Protein AF-A0A7A3BQ24-F1 (afdb_monomer)

Solvent-accessible surface area (backbone atoms only — not comparable to full-atom values): 4422 Å² total; per-residue (Å²): 130,87,77,73,56,63,37,42,44,58,60,44,15,60,63,29,74,46,54,49,66,56,50,55,47,24,67,72,74,68,42,36,53,98,88,42,66,57,71,74,63,53,98,63,90,69,59,83,80,63,33,34,27,49,42,69,55,41,48,56,42,12,55,50,40,40,51,52,51,54,60,56,59,73,74,110

Secondary structure (DSSP, 8-state):
-----EEEHHHHHHHHTS-HHHHHHHHHHTSEETTEEPPPPPS-SS-GGG-EEEHHHHHHHHHHHHHHHHHHHTT-

Mean predicted aligned error: 7.86 Å

Structure (mmCIF, N/CA/C/O backbone):
data_AF-A0A7A3BQ24-F1
#
_entry.id   AF-A0A7A3BQ24-F1
#
loop_
_atom_site.group_PDB
_atom_site.id
_atom_site.type_symbol
_atom_site.label_atom_id
_atom_site.label_alt_id
_atom_site.label_comp_id
_atom_site.label_asym_id
_atom_site.label_entity_id
_atom_site.label_seq_id
_atom_site.pdbx_PDB_ins_code
_atom_site.Cartn_x
_atom_site.Cartn_y
_atom_site.Cartn_z
_atom_site.occupancy
_atom_site.B_iso_or_equiv
_atom_site.auth_seq_id
_atom_site.auth_comp_id
_atom_site.auth_asym_id
_atom_site.auth_atom_id
_atom_site.pdbx_PDB_model_num
ATOM 1 N N . MET A 1 1 ? 5.762 -9.350 -24.023 1.00 39.25 1 MET A N 1
ATOM 2 C CA . MET A 1 1 ? 6.142 -8.549 -22.840 1.00 39.25 1 MET A CA 1
ATOM 3 C C . MET A 1 1 ? 4.988 -7.617 -22.525 1.00 39.25 1 MET A C 1
ATOM 5 O O . MET A 1 1 ? 4.820 -6.623 -23.222 1.00 39.25 1 MET A O 1
ATOM 9 N N . SER A 1 2 ? 4.139 -7.975 -21.563 1.00 43.69 2 SER A N 1
ATOM 10 C CA . SER A 1 2 ? 3.078 -7.081 -21.093 1.00 43.69 2 SER A CA 1
ATOM 11 C C . SER A 1 2 ? 3.757 -5.850 -20.505 1.00 43.69 2 SER A C 1
ATOM 13 O O . SER A 1 2 ? 4.490 -5.966 -19.527 1.00 43.69 2 SER A O 1
ATOM 15 N N .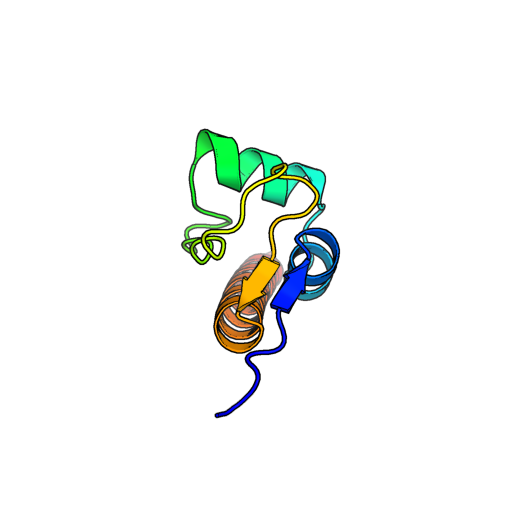 LYS A 1 3 ? 3.613 -4.691 -21.151 1.00 48.44 3 LYS A N 1
ATOM 16 C CA . LYS A 1 3 ? 4.077 -3.427 -20.581 1.00 48.44 3 LYS A CA 1
ATOM 17 C C . LYS A 1 3 ? 3.215 -3.184 -19.344 1.00 48.44 3 LYS A C 1
ATOM 19 O O . LYS A 1 3 ? 2.081 -2.741 -19.494 1.00 48.44 3 LYS A O 1
ATOM 24 N N . SER A 1 4 ? 3.710 -3.535 -18.157 1.00 55.94 4 SER A N 1
ATOM 25 C CA . SER A 1 4 ? 3.096 -3.110 -16.901 1.00 55.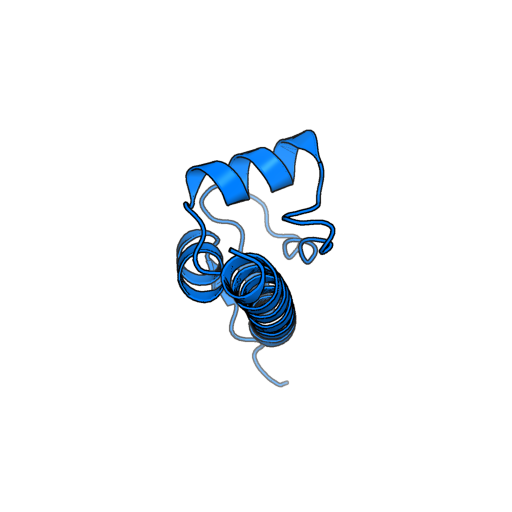94 4 SER A CA 1
ATOM 26 C C . SER A 1 4 ? 2.971 -1.595 -16.954 1.00 55.94 4 SER A C 1
ATOM 28 O O . SER A 1 4 ? 3.975 -0.880 -16.997 1.00 55.94 4 SER A O 1
ATOM 30 N N . VAL A 1 5 ? 1.739 -1.104 -17.061 1.00 67.56 5 VAL A N 1
ATOM 31 C CA . VAL A 1 5 ? 1.468 0.329 -17.035 1.00 67.56 5 VAL A CA 1
ATOM 32 C C . VAL A 1 5 ? 1.810 0.788 -15.624 1.00 67.56 5 VAL A C 1
ATOM 34 O O . VAL A 1 5 ? 1.209 0.332 -14.657 1.00 67.56 5 VAL A O 1
ATOM 37 N N . GLY A 1 6 ? 2.838 1.623 -15.500 1.00 72.31 6 GLY A N 1
ATOM 38 C CA . GLY A 1 6 ? 3.199 2.220 -14.224 1.00 72.31 6 GLY A CA 1
ATOM 39 C C . GLY A 1 6 ? 2.233 3.352 -13.894 1.00 72.31 6 GLY A C 1
ATOM 40 O O . GLY A 1 6 ? 2.002 4.216 -14.741 1.00 72.31 6 GLY A O 1
ATOM 41 N N . ILE A 1 7 ? 1.687 3.366 -12.681 1.00 77.31 7 ILE A N 1
ATOM 42 C CA . ILE A 1 7 ? 0.911 4.496 -12.168 1.00 77.31 7 ILE A CA 1
ATOM 43 C C . ILE A 1 7 ? 1.719 5.317 -11.181 1.00 77.31 7 ILE A C 1
ATOM 45 O O . ILE A 1 7 ? 2.512 4.792 -10.402 1.00 77.31 7 ILE A O 1
ATOM 49 N N . ARG A 1 8 ? 1.487 6.627 -11.203 1.00 80.44 8 ARG A N 1
ATOM 50 C CA . ARG A 1 8 ? 2.106 7.559 -10.263 1.00 80.44 8 ARG A CA 1
ATOM 51 C C . ARG A 1 8 ? 1.408 7.514 -8.908 1.00 80.44 8 ARG A C 1
ATOM 53 O O . ARG A 1 8 ? 0.226 7.181 -8.822 1.00 80.44 8 ARG A O 1
ATOM 60 N N . THR A 1 9 ? 2.130 7.945 -7.876 1.00 78.56 9 THR A N 1
ATOM 61 C CA . THR A 1 9 ? 1.628 8.110 -6.503 1.00 78.56 9 THR A CA 1
ATOM 62 C C . THR A 1 9 ? 0.309 8.889 -6.443 1.00 78.56 9 THR A C 1
ATOM 64 O O . THR A 1 9 ? -0.603 8.483 -5.735 1.00 78.56 9 THR A O 1
ATOM 67 N N . GLU A 1 10 ? 0.175 9.965 -7.223 1.00 82.56 10 GLU A N 1
ATOM 68 C CA . GLU A 1 10 ? -1.044 10.783 -7.273 1.00 82.56 10 GLU A CA 1
ATOM 69 C C . GLU A 1 10 ? -2.273 9.978 -7.729 1.00 82.56 10 GLU A C 1
ATOM 71 O O . GLU A 1 10 ? -3.313 10.004 -7.075 1.00 82.56 10 GLU A O 1
ATOM 76 N N . LEU A 1 11 ? -2.137 9.196 -8.806 1.00 83.75 11 LEU A N 1
ATOM 77 C CA . LEU A 1 11 ? -3.229 8.370 -9.322 1.00 83.75 11 LEU A CA 1
ATOM 78 C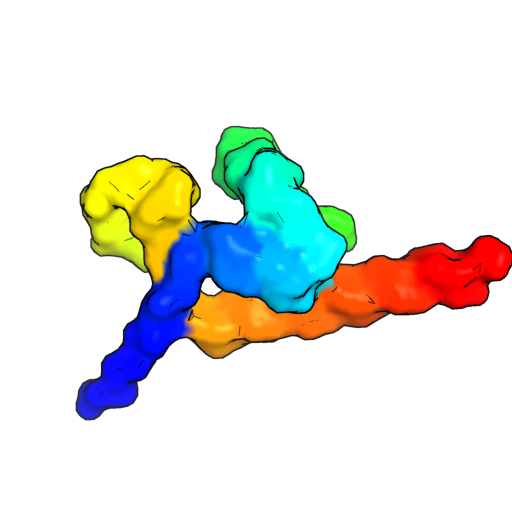 C . LEU A 1 11 ? -3.587 7.246 -8.341 1.00 83.75 11 LEU A C 1
ATOM 80 O O . LEU A 1 11 ? -4.762 6.962 -8.130 1.00 83.75 11 LEU A O 1
ATOM 84 N N . LEU A 1 12 ? -2.585 6.642 -7.695 1.00 83.94 12 LEU A N 1
ATOM 85 C CA . LEU A 1 12 ? -2.809 5.639 -6.653 1.00 83.94 12 LEU A CA 1
ATOM 86 C C . LEU A 1 12 ? -3.577 6.224 -5.455 1.00 83.94 12 LEU A C 1
ATOM 88 O O . LEU A 1 12 ? -4.487 5.576 -4.943 1.00 83.94 12 LEU A O 1
ATOM 92 N N . ALA A 1 13 ? -3.245 7.449 -5.038 1.00 84.56 13 ALA A N 1
ATOM 93 C CA . ALA A 1 13 ? -3.936 8.145 -3.955 1.00 84.56 13 ALA A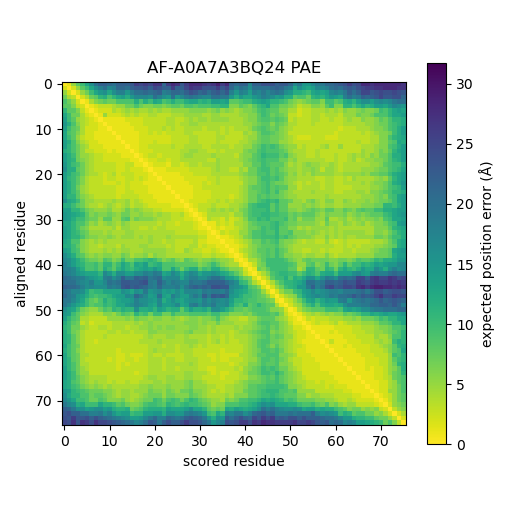 CA 1
ATOM 94 C C . ALA A 1 13 ? -5.402 8.433 -4.314 1.00 84.56 13 ALA A C 1
ATOM 96 O O . ALA A 1 13 ? -6.298 8.120 -3.530 1.00 84.56 13 ALA A O 1
ATOM 97 N N . GLN A 1 14 ? -5.652 8.928 -5.532 1.00 86.12 14 GLN A N 1
ATOM 98 C CA . GLN A 1 14 ? -7.007 9.159 -6.042 1.00 86.12 14 GLN A CA 1
ATOM 99 C C . GLN A 1 14 ? -7.837 7.870 -6.066 1.00 86.12 14 GLN A C 1
ATOM 101 O O . GLN A 1 14 ? -8.971 7.865 -5.596 1.00 86.12 14 GLN A O 1
ATOM 106 N N . MET A 1 15 ? -7.270 6.766 -6.561 1.00 85.62 15 MET A N 1
ATOM 107 C CA . MET A 1 15 ? -7.962 5.472 -6.595 1.00 85.62 15 MET A CA 1
ATOM 108 C C . MET A 1 15 ? -8.266 4.934 -5.195 1.00 85.62 15 MET A C 1
ATOM 110 O O . MET A 1 15 ? -9.327 4.358 -4.974 1.00 85.62 15 MET A O 1
ATOM 114 N N . ALA A 1 16 ? -7.343 5.114 -4.251 1.00 83.25 16 ALA A N 1
ATOM 115 C CA . ALA A 1 16 ? -7.511 4.677 -2.869 1.00 83.25 16 ALA A CA 1
ATOM 116 C C . ALA A 1 16 ? -8.406 5.619 -2.039 1.00 83.25 16 ALA A C 1
ATOM 118 O O . ALA A 1 16 ? -8.678 5.318 -0.878 1.00 83.25 16 ALA A O 1
ATOM 119 N N . GLY A 1 17 ? -8.855 6.748 -2.603 1.00 84.81 17 GLY A N 1
ATOM 120 C CA . GLY A 1 17 ? -9.666 7.735 -1.889 1.00 84.81 17 GLY A CA 1
ATOM 121 C C . GLY A 1 17 ? -8.921 8.387 -0.722 1.00 84.81 17 GLY A C 1
ATOM 122 O O . GLY A 1 17 ? -9.524 8.670 0.311 1.00 84.81 17 GLY A O 1
ATOM 123 N N . VAL A 1 18 ? -7.605 8.576 -0.850 1.00 83.38 18 VAL A N 1
ATOM 124 C CA . VAL A 1 18 ? -6.745 9.210 0.164 1.00 83.38 18 VAL A CA 1
ATOM 125 C C . VAL A 1 18 ? -5.998 10.392 -0.436 1.00 83.38 18 VAL A C 1
ATOM 127 O O . VAL A 1 18 ? -5.845 10.497 -1.655 1.00 83.38 18 VAL A O 1
ATOM 130 N N . SER A 1 19 ? -5.501 11.294 0.406 1.00 84.56 19 SER A N 1
ATOM 131 C CA . SER A 1 19 ? -4.670 12.389 -0.089 1.00 84.56 19 SER A CA 1
ATOM 132 C C . SER A 1 19 ? -3.286 11.888 -0.530 1.00 84.56 19 SER A C 1
ATOM 134 O O . SER A 1 19 ? -2.714 10.969 0.062 1.00 84.56 19 SER A O 1
ATOM 136 N N . GLU A 1 20 ? -2.694 12.521 -1.551 1.00 83.06 20 GLU A N 1
ATOM 137 C CA . GLU A 1 20 ? -1.316 12.208 -1.970 1.00 83.06 20 GLU A CA 1
ATOM 138 C C . GLU A 1 20 ? -0.334 12.384 -0.802 1.00 83.06 20 GLU A C 1
ATOM 140 O O . GLU A 1 20 ? 0.591 11.592 -0.633 1.00 83.06 20 GLU A O 1
ATOM 145 N N . ALA A 1 21 ? -0.560 13.394 0.045 1.00 81.56 21 ALA A N 1
ATOM 146 C CA . ALA A 1 21 ? 0.257 13.657 1.221 1.00 81.56 21 ALA A CA 1
ATOM 147 C C . ALA A 1 21 ? 0.211 12.504 2.235 1.00 81.56 21 ALA A C 1
ATOM 149 O O . ALA A 1 21 ? 1.267 12.105 2.727 1.00 81.56 21 ALA A O 1
ATOM 150 N N . GLU A 1 22 ? -0.967 11.936 2.511 1.00 82.94 22 GLU A N 1
ATOM 151 C CA . GLU A 1 22 ? -1.098 10.748 3.365 1.00 82.94 22 GLU A CA 1
ATOM 152 C C . GLU A 1 22 ? -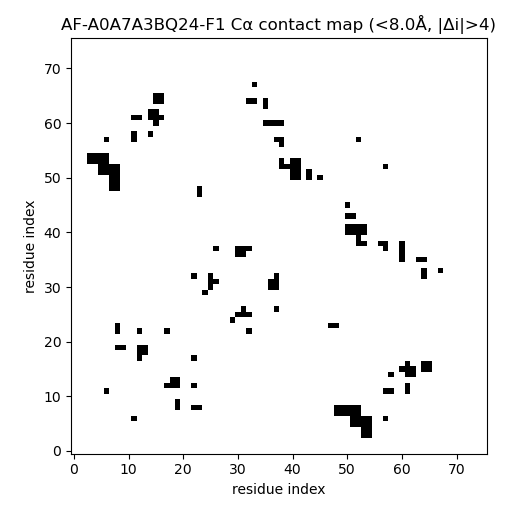0.398 9.543 2.755 1.00 82.94 22 GLU A C 1
ATOM 154 O O . GLU A 1 22 ? 0.330 8.846 3.459 1.00 82.94 22 GLU A O 1
ATOM 159 N N . LEU A 1 23 ? -0.547 9.326 1.446 1.00 82.75 23 LEU A N 1
ATOM 160 C CA . LEU A 1 23 ? 0.123 8.222 0.767 1.00 82.75 23 LEU A CA 1
ATOM 161 C C . LEU A 1 23 ? 1.645 8.361 0.805 1.00 82.75 23 LEU A C 1
ATOM 163 O O . LEU A 1 23 ? 2.345 7.399 1.118 1.00 82.75 23 LEU A O 1
ATOM 167 N N . VAL A 1 24 ? 2.172 9.558 0.555 1.00 81.44 24 VAL A N 1
ATOM 168 C CA . VAL A 1 24 ? 3.610 9.847 0.643 1.00 81.44 24 VAL A CA 1
ATOM 169 C C . VAL A 1 24 ? 4.114 9.740 2.080 1.00 81.44 24 VAL A C 1
ATOM 171 O O . VAL A 1 24 ? 5.229 9.257 2.292 1.00 81.44 24 VAL A O 1
ATOM 174 N N . HIS A 1 25 ? 3.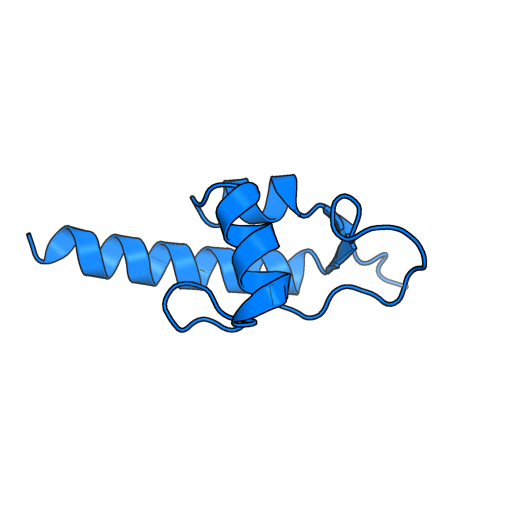332 10.192 3.060 1.00 81.75 25 HIS A N 1
ATOM 175 C CA . HIS A 1 25 ? 3.684 10.076 4.469 1.00 81.75 25 HIS A CA 1
ATOM 176 C C . HIS A 1 25 ? 3.740 8.607 4.883 1.00 81.75 25 HIS A C 1
ATOM 178 O O . HIS A 1 25 ? 4.790 8.160 5.334 1.00 81.75 25 HIS A O 1
ATOM 184 N N . ALA A 1 26 ? 2.680 7.840 4.622 1.00 83.00 26 ALA A N 1
ATOM 185 C CA . ALA A 1 26 ? 2.612 6.416 4.914 1.00 83.00 26 ALA A CA 1
ATOM 186 C C . ALA A 1 26 ? 3.744 5.648 4.219 1.00 83.00 26 ALA A C 1
ATOM 188 O O . ALA A 1 26 ? 4.448 4.887 4.864 1.00 83.00 26 ALA A O 1
ATOM 189 N N . LEU A 1 27 ? 4.043 5.929 2.948 1.00 79.12 27 LEU A N 1
ATOM 190 C CA . LEU A 1 27 ? 5.195 5.347 2.243 1.00 79.12 27 LEU A CA 1
ATOM 191 C C . LEU A 1 27 ? 6.553 5.614 2.917 1.00 79.12 27 LEU A C 1
ATOM 193 O O . LEU A 1 27 ? 7.492 4.846 2.704 1.00 79.12 27 LEU A O 1
ATOM 197 N N . LYS A 1 28 ? 6.695 6.722 3.654 1.00 78.25 28 LYS A N 1
ATOM 198 C CA . LYS A 1 28 ? 7.937 7.108 4.342 1.00 78.25 28 LYS A CA 1
ATOM 199 C C . LYS A 1 28 ? 7.994 6.643 5.794 1.00 78.25 28 LYS A C 1
ATOM 201 O O . LYS A 1 28 ? 9.098 6.495 6.308 1.00 78.25 28 LYS A O 1
ATOM 206 N N . THR A 1 29 ? 6.850 6.476 6.451 1.00 79.38 29 THR A N 1
ATOM 207 C CA . THR A 1 29 ? 6.775 6.207 7.892 1.00 79.38 29 THR A CA 1
ATOM 208 C C . THR A 1 29 ? 6.295 4.794 8.193 1.00 79.38 29 THR A C 1
ATOM 210 O O . THR A 1 29 ? 7.017 4.043 8.842 1.00 79.38 29 THR A O 1
ATOM 213 N N . THR A 1 30 ? 5.106 4.417 7.722 1.00 79.75 30 THR A N 1
ATOM 214 C CA . THR A 1 30 ? 4.418 3.180 8.129 1.00 79.75 30 THR A CA 1
ATOM 215 C C . THR A 1 30 ? 4.529 2.043 7.115 1.00 79.75 30 THR A C 1
ATOM 217 O O . THR A 1 30 ? 4.500 0.880 7.494 1.00 79.75 30 THR A O 1
ATOM 220 N N . GLY A 1 31 ? 4.626 2.356 5.824 1.00 79.88 31 GLY A N 1
ATOM 221 C CA . GLY A 1 31 ? 4.485 1.412 4.713 1.00 79.88 31 GLY A CA 1
ATOM 222 C C . GLY A 1 31 ? 3.053 0.903 4.496 1.00 79.88 31 GLY A C 1
ATOM 223 O O . GLY A 1 31 ? 2.838 0.052 3.634 1.00 79.88 31 GLY A O 1
ATOM 224 N N . GLU A 1 32 ? 2.075 1.409 5.254 1.00 85.12 32 GLU A N 1
ATOM 225 C CA . GLU A 1 32 ? 0.700 0.899 5.285 1.00 85.12 32 GLU A CA 1
ATOM 226 C C . GLU A 1 32 ? -0.323 2.033 5.448 1.00 85.12 32 GLU A C 1
ATOM 228 O O . GLU A 1 32 ? -0.083 2.996 6.182 1.00 85.12 32 GLU A O 1
ATOM 233 N N . ILE A 1 33 ? -1.486 1.900 4.804 1.00 84.31 33 ILE A N 1
ATOM 234 C CA . ILE A 1 33 ? -2.651 2.784 4.972 1.00 84.31 33 ILE A CA 1
ATOM 235 C C . ILE A 1 33 ? -3.828 1.945 5.433 1.00 84.31 33 ILE A C 1
ATOM 237 O O . ILE A 1 33 ? -4.180 0.970 4.774 1.00 84.31 33 ILE A O 1
ATOM 241 N N . LEU A 1 34 ? -4.453 2.335 6.549 1.00 81.94 34 LEU A N 1
ATOM 242 C CA . LEU A 1 34 ? -5.599 1.620 7.127 1.00 81.94 34 LEU A CA 1
ATOM 243 C C . LEU A 1 34 ? -5.324 0.111 7.333 1.00 81.94 34 LEU A C 1
ATOM 245 O O . LEU A 1 34 ? -6.214 -0.717 7.166 1.00 81.94 34 LEU A O 1
ATOM 249 N N . GLY A 1 35 ? -4.074 -0.251 7.654 1.00 80.56 35 GLY A N 1
ATOM 250 C CA . GLY A 1 35 ? -3.624 -1.644 7.805 1.00 80.56 35 GLY A CA 1
ATOM 251 C C . GLY A 1 35 ? -3.413 -2.408 6.489 1.00 80.56 35 GLY A C 1
ATOM 252 O O . GLY A 1 35 ? -3.151 -3.609 6.509 1.00 80.56 35 GLY A O 1
ATOM 253 N N . ILE A 1 36 ? -3.529 -1.743 5.335 1.00 85.31 36 ILE A N 1
ATOM 254 C CA . ILE A 1 36 ? -3.214 -2.312 4.023 1.00 85.31 36 ILE A CA 1
ATOM 255 C C . ILE A 1 36 ? -1.789 -1.915 3.635 1.00 85.31 36 ILE A C 1
ATOM 257 O O . ILE A 1 36 ? -1.465 -0.730 3.552 1.00 85.31 36 ILE A O 1
ATOM 261 N N . LYS A 1 37 ? -0.947 -2.911 3.343 1.00 85.19 37 LYS A N 1
ATOM 262 C CA . LYS A 1 37 ? 0.422 -2.700 2.853 1.00 85.19 37 LYS A CA 1
ATOM 263 C C . LYS A 1 37 ? 0.438 -2.011 1.501 1.00 85.19 37 LYS A C 1
ATOM 265 O O . LYS A 1 37 ? -0.194 -2.488 0.558 1.00 85.19 37 LYS A O 1
ATOM 270 N N . ILE A 1 38 ? 1.195 -0.922 1.413 1.00 82.94 38 ILE A N 1
ATOM 271 C CA . ILE A 1 38 ? 1.381 -0.176 0.172 1.00 82.94 38 ILE A CA 1
ATOM 272 C C . ILE A 1 38 ? 2.301 -0.999 -0.741 1.00 82.94 38 ILE A C 1
ATOM 274 O O . ILE A 1 38 ? 3.329 -1.498 -0.270 1.00 82.94 38 ILE A O 1
ATOM 278 N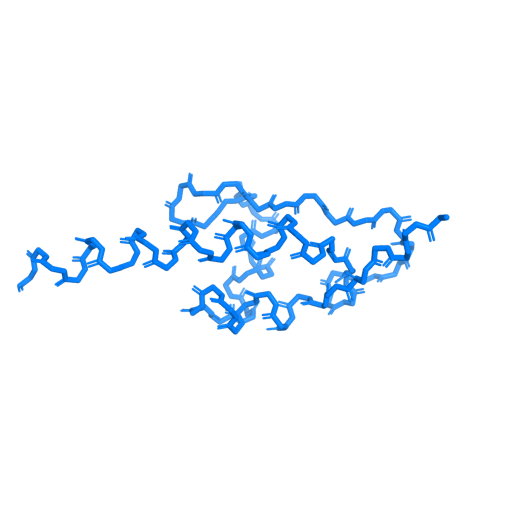 N . PRO A 1 39 ? 1.954 -1.176 -2.029 1.00 78.62 39 PRO A N 1
ATOM 279 C CA . PRO A 1 39 ? 2.793 -1.917 -2.958 1.00 78.62 39 PRO A CA 1
ATOM 280 C C . PRO A 1 39 ? 4.175 -1.280 -3.077 1.00 78.62 39 PRO A C 1
ATOM 282 O O . PRO A 1 39 ? 4.343 -0.064 -2.940 1.00 78.62 39 PRO A O 1
ATOM 285 N N . SER A 1 40 ? 5.184 -2.118 -3.308 1.00 72.44 40 SER A N 1
ATOM 286 C CA . SER A 1 40 ? 6.557 -1.636 -3.392 1.00 72.44 40 SER A CA 1
ATOM 287 C C . SER A 1 40 ? 6.733 -0.798 -4.661 1.00 72.44 40 SER A C 1
ATOM 289 O O . SER A 1 40 ? 6.321 -1.218 -5.741 1.00 72.44 40 SER A O 1
ATOM 291 N N . PRO A 1 41 ? 7.342 0.394 -4.566 1.00 67.00 41 PRO A N 1
ATOM 292 C CA . PRO A 1 41 ? 7.604 1.201 -5.745 1.00 67.00 41 PRO A CA 1
ATOM 293 C C . PRO A 1 41 ? 8.600 0.483 -6.653 1.00 67.00 41 PRO A C 1
ATOM 295 O O . PRO A 1 41 ? 9.585 -0.087 -6.174 1.00 67.00 41 PRO A O 1
ATOM 298 N N . LEU A 1 42 ? 8.361 0.535 -7.965 1.00 60.81 42 LEU A N 1
ATOM 299 C CA . LEU A 1 42 ? 9.259 -0.067 -8.944 1.00 60.81 42 LEU A CA 1
ATOM 300 C C . LEU A 1 42 ? 10.663 0.546 -8.800 1.00 60.81 42 LEU A C 1
ATOM 302 O O . LEU A 1 42 ? 10.781 1.753 -8.547 1.00 60.81 42 LEU A O 1
ATOM 306 N N . PRO A 1 43 ? 11.736 -0.253 -8.954 1.00 53.38 43 PRO A N 1
ATOM 307 C CA . PRO A 1 43 ? 13.107 0.211 -8.804 1.00 53.38 43 PRO A CA 1
ATOM 308 C C . PRO A 1 43 ? 13.487 1.112 -9.986 1.00 53.38 43 PRO A C 1
ATOM 310 O O . PRO A 1 43 ? 14.152 0.700 -10.932 1.00 53.38 43 PRO A O 1
ATOM 313 N N . GLN A 1 44 ? 13.068 2.372 -9.936 1.00 50.75 44 GLN A N 1
ATOM 314 C CA . GLN A 1 44 ? 13.607 3.437 -10.766 1.00 50.75 44 GLN A CA 1
ATOM 315 C C . GLN A 1 44 ? 14.142 4.554 -9.877 1.00 50.75 44 GLN A C 1
ATOM 317 O O . GLN A 1 44 ? 13.522 4.965 -8.893 1.00 50.75 44 GLN A O 1
ATOM 322 N N . LYS A 1 45 ? 15.343 5.025 -10.229 1.00 54.44 45 LYS A N 1
ATOM 323 C CA . LYS A 1 45 ? 15.947 6.219 -9.641 1.00 54.44 45 LYS A CA 1
ATOM 324 C C . LYS A 1 45 ? 14.972 7.394 -9.812 1.00 54.44 45 LYS A C 1
ATOM 326 O O . LYS A 1 45 ? 14.343 7.517 -10.855 1.00 54.44 45 LYS A O 1
ATOM 331 N N . TYR A 1 46 ? 14.956 8.271 -8.810 1.00 53.97 46 TYR A N 1
ATOM 332 C CA . TYR A 1 46 ? 14.341 9.607 -8.774 1.00 53.97 46 TYR A CA 1
ATOM 333 C C . TYR A 1 46 ? 12.933 9.729 -8.146 1.00 53.97 46 TYR A C 1
ATOM 335 O O . TYR A 1 46 ? 11.896 9.499 -8.757 1.00 53.97 46 TYR A O 1
ATOM 343 N N . ASN A 1 47 ? 12.971 10.225 -6.900 1.00 54.88 47 ASN A N 1
ATOM 344 C CA . ASN A 1 47 ? 11.953 10.938 -6.120 1.00 54.88 47 ASN A CA 1
ATOM 345 C C . ASN A 1 47 ? 10.641 10.219 -5.762 1.00 54.88 47 ASN A C 1
ATOM 347 O O . ASN A 1 47 ? 9.879 9.759 -6.600 1.00 54.88 47 ASN A O 1
ATOM 351 N N . ALA A 1 48 ? 10.312 10.233 -4.463 1.00 53.66 48 ALA A N 1
ATOM 352 C CA . ALA A 1 48 ? 9.085 9.652 -3.906 1.00 53.66 48 ALA A CA 1
ATOM 353 C C . ALA A 1 48 ? 7.778 10.228 -4.500 1.00 53.66 48 ALA A C 1
ATOM 355 O O . ALA A 1 48 ? 6.757 9.547 -4.492 1.00 53.66 48 ALA A O 1
ATOM 356 N N . ARG A 1 49 ? 7.826 11.453 -5.045 1.00 53.78 49 ARG A N 1
ATOM 357 C CA . ARG A 1 49 ? 6.722 12.113 -5.768 1.00 53.78 49 ARG A CA 1
ATOM 358 C C . ARG A 1 49 ? 6.468 11.541 -7.170 1.00 53.78 49 ARG A C 1
ATOM 360 O O . ARG A 1 49 ? 5.369 11.659 -7.688 1.00 53.78 49 ARG A O 1
ATOM 367 N N . THR A 1 50 ? 7.473 10.916 -7.778 1.00 56.47 50 THR A N 1
ATOM 368 C CA . THR A 1 50 ? 7.440 10.365 -9.144 1.00 56.47 50 THR A CA 1
ATOM 369 C C . THR A 1 50 ? 7.680 8.858 -9.151 1.00 56.47 50 THR A C 1
ATOM 371 O O . THR A 1 50 ? 8.138 8.303 -10.146 1.00 56.47 50 THR A O 1
ATOM 374 N N . ARG A 1 51 ? 7.382 8.177 -8.038 1.00 65.06 51 ARG A N 1
ATOM 375 C CA . ARG A 1 51 ? 7.445 6.717 -7.977 1.00 65.06 51 ARG A CA 1
ATOM 376 C C . ARG A 1 51 ? 6.363 6.127 -8.874 1.00 65.06 51 ARG A C 1
ATOM 378 O O . ARG A 1 51 ? 5.197 6.508 -8.783 1.00 65.06 51 ARG A O 1
ATOM 385 N N . ASN A 1 52 ? 6.784 5.203 -9.730 1.0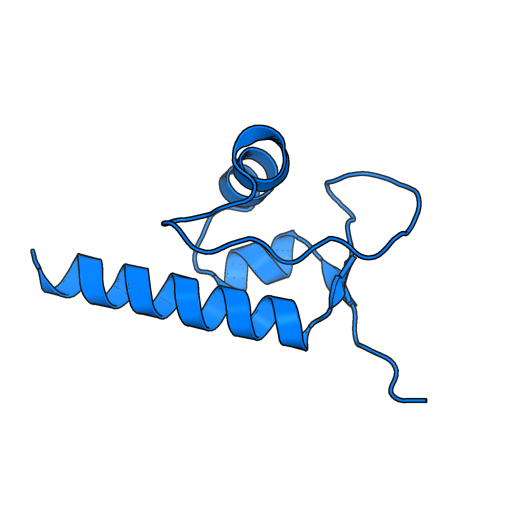0 69.44 52 ASN A N 1
ATOM 386 C CA . ASN A 1 52 ? 5.886 4.367 -10.505 1.00 69.44 52 ASN A CA 1
ATOM 387 C C . ASN A 1 52 ? 5.589 3.094 -9.710 1.00 69.44 52 ASN A C 1
ATOM 389 O O . ASN A 1 52 ? 6.505 2.413 -9.245 1.00 69.44 52 ASN A O 1
ATOM 393 N N . PHE A 1 53 ? 4.310 2.779 -9.578 1.00 76.50 53 PHE A N 1
ATOM 394 C CA . PHE A 1 53 ? 3.798 1.535 -9.018 1.00 76.50 53 PHE A CA 1
ATOM 395 C C . PHE A 1 53 ? 3.220 0.692 -10.147 1.00 76.50 53 PHE A C 1
ATOM 397 O O . PHE A 1 53 ? 2.756 1.242 -11.147 1.00 76.50 53 PHE A O 1
ATOM 404 N N . ASP A 1 54 ? 3.236 -0.629 -10.002 1.00 81.38 54 ASP A N 1
ATOM 405 C CA . ASP A 1 54 ? 2.513 -1.484 -10.939 1.00 81.38 54 ASP A CA 1
ATOM 406 C C . ASP A 1 54 ? 1.007 -1.192 -10.835 1.00 81.38 54 ASP A C 1
ATOM 408 O O . ASP A 1 54 ? 0.453 -1.123 -9.734 1.00 81.38 54 ASP A O 1
ATOM 412 N N . PHE A 1 55 ? 0.341 -0.969 -11.971 1.00 80.94 55 PHE A N 1
ATOM 413 C CA . PHE A 1 55 ? -1.086 -0.652 -11.994 1.00 80.94 55 PHE A CA 1
ATOM 414 C C . PHE A 1 55 ? -1.948 -1.733 -11.339 1.00 80.94 55 PHE A C 1
ATOM 416 O O . PHE A 1 55 ? -2.910 -1.396 -10.652 1.00 80.94 55 PHE A O 1
ATOM 423 N N . LEU A 1 56 ? -1.631 -3.016 -11.533 1.00 83.25 56 LEU A N 1
ATOM 424 C CA . LEU A 1 56 ? -2.431 -4.110 -10.982 1.00 83.25 56 LEU A CA 1
ATOM 425 C C . LEU A 1 56 ? -2.283 -4.170 -9.464 1.00 83.25 56 LEU A C 1
ATOM 427 O O . LEU A 1 56 ? -3.285 -4.286 -8.756 1.00 83.25 56 LEU A O 1
ATOM 431 N N . GLU A 1 57 ? -1.056 -4.026 -8.962 1.00 82.75 57 GLU A N 1
ATOM 432 C CA . GLU A 1 57 ? -0.811 -3.969 -7.520 1.00 82.75 57 GLU A CA 1
ATOM 433 C C . GLU A 1 57 ? -1.433 -2.721 -6.888 1.00 82.75 57 GLU A C 1
ATOM 435 O O . GLU A 1 57 ? -2.075 -2.804 -5.839 1.00 82.75 57 GLU A O 1
ATOM 440 N N . GLY A 1 58 ? -1.301 -1.570 -7.549 1.00 84.62 58 GLY A N 1
ATOM 441 C CA . GLY A 1 58 ? -1.889 -0.314 -7.105 1.00 84.62 58 GLY A CA 1
ATOM 442 C C . GLY A 1 58 ? -3.417 -0.342 -7.091 1.00 84.62 58 GLY A C 1
ATOM 443 O O . GLY A 1 58 ? -4.032 0.096 -6.120 1.00 84.62 58 GLY A O 1
ATOM 444 N N . LYS A 1 59 ? -4.045 -0.933 -8.112 1.00 85.81 59 LYS A N 1
ATOM 445 C CA . LYS A 1 59 ? -5.497 -1.138 -8.143 1.00 85.81 59 LYS A CA 1
ATOM 446 C C . LYS A 1 59 ? -5.949 -2.076 -7.026 1.00 85.81 59 LYS A C 1
ATOM 448 O O . LYS A 1 59 ? -6.894 -1.750 -6.317 1.00 85.81 59 LYS A O 1
ATOM 453 N N . ALA A 1 60 ? -5.264 -3.201 -6.825 1.00 87.88 60 ALA A N 1
ATOM 454 C CA . ALA A 1 60 ? -5.599 -4.138 -5.754 1.00 87.88 60 ALA A CA 1
ATOM 455 C C . ALA A 1 60 ? -5.449 -3.505 -4.359 1.00 87.88 60 ALA A C 1
ATOM 457 O O . ALA A 1 60 ? -6.242 -3.787 -3.460 1.00 87.88 60 ALA A O 1
ATOM 458 N N . PHE A 1 61 ? -4.447 -2.644 -4.173 1.00 87.69 61 PHE A N 1
ATOM 459 C CA . PHE A 1 61 ? -4.289 -1.836 -2.967 1.00 87.69 61 PHE A CA 1
ATOM 460 C C . PHE A 1 61 ? -5.461 -0.867 -2.780 1.00 87.69 61 PHE A C 1
ATOM 462 O O . PHE A 1 61 ? -6.092 -0.876 -1.725 1.00 87.69 61 PHE A O 1
ATOM 469 N N . ALA A 1 62 ? -5.783 -0.081 -3.807 1.00 87.81 62 ALA A N 1
ATOM 470 C CA . ALA A 1 62 ? -6.875 0.884 -3.771 1.00 87.81 62 ALA A CA 1
ATOM 471 C C . ALA A 1 62 ? -8.229 0.221 -3.483 1.00 87.81 62 ALA A C 1
ATOM 473 O O . ALA A 1 62 ? -8.954 0.685 -2.608 1.00 87.81 62 ALA A O 1
ATOM 474 N N . ASP A 1 63 ? -8.528 -0.907 -4.134 1.00 88.56 63 ASP A N 1
ATOM 475 C CA . ASP A 1 63 ? -9.756 -1.676 -3.908 1.00 88.56 63 ASP A CA 1
ATOM 476 C C . ASP A 1 63 ? -9.861 -2.146 -2.441 1.00 88.56 63 ASP A C 1
ATOM 478 O O . ASP A 1 63 ? -10.932 -2.074 -1.834 1.00 88.56 63 ASP A O 1
ATOM 482 N N . LYS A 1 64 ? -8.746 -2.574 -1.827 1.00 88.50 64 LYS A N 1
ATOM 483 C CA . LYS A 1 64 ? -8.706 -2.958 -0.403 1.00 88.50 64 LYS A CA 1
ATOM 484 C C . LYS A 1 64 ? -8.911 -1.762 0.523 1.00 88.50 64 LYS A C 1
ATOM 486 O O . LYS A 1 64 ? -9.687 -1.862 1.469 1.00 88.50 64 LYS A O 1
ATOM 491 N N . VAL A 1 65 ? -8.237 -0.642 0.259 1.00 86.75 65 VAL A N 1
ATOM 492 C CA . VAL A 1 65 ? -8.376 0.589 1.055 1.00 86.75 65 VAL A CA 1
ATOM 493 C C . VAL A 1 65 ? -9.814 1.105 0.982 1.00 86.75 65 VAL A C 1
ATOM 495 O O . VAL A 1 65 ? -10.418 1.361 2.023 1.00 86.75 65 VAL A O 1
ATOM 498 N N . ALA A 1 66 ? -10.400 1.164 -0.215 1.00 86.12 66 ALA A N 1
ATOM 499 C CA . ALA A 1 66 ? -11.787 1.564 -0.424 1.00 86.12 66 ALA A CA 1
ATOM 500 C C . ALA A 1 66 ? -12.773 0.625 0.293 1.00 86.12 66 ALA A C 1
ATOM 502 O O . ALA A 1 66 ? -13.714 1.094 0.934 1.00 86.12 66 ALA A O 1
ATOM 503 N N . ALA A 1 67 ? -12.542 -0.692 0.260 1.00 85.81 67 ALA A N 1
ATOM 504 C CA . ALA A 1 67 ? -13.365 -1.655 0.992 1.00 85.81 67 ALA A CA 1
ATOM 505 C C . ALA A 1 67 ? -13.306 -1.437 2.515 1.00 85.81 67 ALA A C 1
ATOM 507 O O . ALA A 1 67 ? -14.341 -1.483 3.184 1.00 85.81 67 ALA A O 1
ATOM 508 N N . VAL A 1 68 ? -12.121 -1.151 3.066 1.00 85.94 68 VAL A N 1
ATOM 509 C CA . VAL A 1 68 ? -11.946 -0.839 4.496 1.00 85.94 68 VAL A CA 1
ATOM 510 C C . VAL A 1 68 ? -12.618 0.487 4.855 1.00 85.94 68 VAL A C 1
ATOM 512 O O . VAL A 1 68 ? -13.318 0.565 5.868 1.00 85.94 68 VAL A O 1
ATOM 515 N N . GLN A 1 69 ? -12.472 1.518 4.021 1.00 81.69 69 GLN A N 1
ATOM 516 C CA . GLN A 1 69 ? -13.145 2.802 4.221 1.00 81.69 69 GLN A CA 1
ATOM 517 C C . GLN A 1 69 ? -14.672 2.653 4.204 1.00 81.69 69 GLN A C 1
ATOM 519 O O . GLN A 1 69 ? -15.338 3.155 5.112 1.00 81.69 69 GLN A O 1
ATOM 524 N N . ALA A 1 70 ? -15.224 1.914 3.237 1.00 79.50 70 ALA A N 1
ATOM 525 C CA . ALA A 1 70 ? -16.657 1.632 3.132 1.00 79.50 70 ALA A CA 1
ATOM 526 C C . ALA A 1 70 ? -17.186 0.823 4.332 1.00 79.50 70 ALA A C 1
ATOM 528 O O . ALA A 1 70 ? -18.270 1.095 4.854 1.00 79.50 70 ALA A O 1
ATOM 529 N N . ALA A 1 71 ? -16.413 -0.155 4.812 1.00 78.31 71 ALA A N 1
ATOM 530 C CA . ALA A 1 71 ? -16.748 -0.919 6.012 1.00 78.31 71 ALA A CA 1
ATOM 531 C C . ALA A 1 71 ? -16.718 -0.054 7.285 1.00 78.31 71 ALA A C 1
ATOM 533 O O . ALA A 1 71 ? -17.522 -0.261 8.194 1.00 78.31 71 ALA A O 1
ATOM 534 N N . THR A 1 72 ? -15.819 0.932 7.340 1.00 68.25 72 THR A N 1
ATOM 535 C CA . THR A 1 72 ? -15.684 1.856 8.475 1.00 68.25 72 THR A CA 1
ATOM 536 C C . THR A 1 72 ? -16.813 2.891 8.496 1.00 68.25 72 THR A C 1
ATOM 538 O O . THR A 1 72 ? -17.342 3.198 9.561 1.00 68.25 72 THR A O 1
ATOM 541 N N . THR A 1 73 ? -17.248 3.386 7.332 1.00 61.97 73 THR A N 1
ATOM 542 C CA . THR A 1 73 ? -18.358 4.355 7.226 1.00 61.97 73 THR A CA 1
ATOM 543 C C . THR A 1 73 ? -19.725 3.741 7.518 1.00 61.97 73 THR A C 1
ATOM 545 O O . THR A 1 73 ? -20.580 4.426 8.064 1.00 61.97 73 THR A O 1
ATOM 548 N N . ARG A 1 74 ? -19.935 2.445 7.248 1.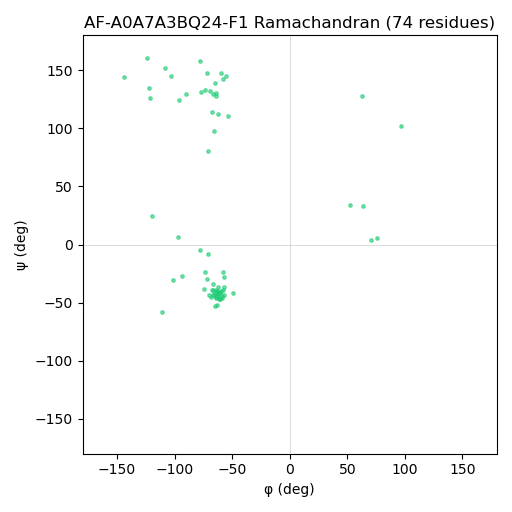00 57.78 74 ARG A N 1
ATOM 549 C CA . ARG A 1 74 ? -21.189 1.739 7.586 1.00 57.78 74 ARG A CA 1
ATOM 550 C C . ARG A 1 74 ? -21.415 1.490 9.082 1.00 57.78 74 ARG A C 1
ATOM 552 O O . ARG A 1 74 ? -22.484 1.013 9.447 1.00 57.78 74 ARG A O 1
ATOM 559 N N . LYS A 1 75 ? -20.425 1.762 9.935 1.00 52.56 75 LYS A N 1
ATOM 560 C CA . LYS A 1 75 ? -20.519 1.581 11.394 1.00 52.56 75 LYS A CA 1
ATOM 561 C C . LYS A 1 75 ? -20.862 2.863 12.165 1.00 52.56 75 LYS A C 1
ATOM 563 O O . LYS A 1 75 ? -20.812 2.827 13.393 1.00 52.56 75 LYS A O 1
ATOM 568 N N . LYS A 1 76 ? -21.173 3.968 11.482 1.00 45.41 76 LYS A N 1
ATOM 569 C CA . LYS A 1 76 ? -21.538 5.240 12.114 1.00 45.41 76 LYS A CA 1
ATOM 570 C C . LYS A 1 76 ? -23.014 5.559 11.946 1.00 45.41 76 LYS A C 1
ATOM 572 O O . LYS A 1 76 ? -23.528 5.325 10.833 1.00 45.41 76 LYS A O 1
#

pLDDT: mean 74.93, std 13.1, range [39.25, 88.56]

Sequence (76 aa):
MSKSVGIRTELLAQMAGVSEAELVHALKTTGEILGIKIPSPLPQKYNARTRNFDFLEGKAFADKVAAVQAATTRKK

Foldseek 3Di:
DPPQDWDFLCVLCVLLVHHSVVSLVCVVPPCDDLNQHDADFDPDDDDSRGTTDRPVSSNVSSVVSVVSVVVVVVVD

Radius of gyration: 12.6 Å; Cα contacts (8 Å, |Δi|>4): 91; chains: 1; bounding box: 38×22×35 Å

Nearest PDB structures (foldseek):
  2kvv-assembly1_A  TM=4.333E-01  e=4.051E-01  Klebsiella pneumoniae subsp. pneumoniae MGH 78578
  9gs9-assembly1_J  TM=5.553E-01  e=2.737E+00  Pseudoalteromonas agarivorans S816
  4eju-assembly1_A  TM=3.431E-01  e=1.358E+00  Staphylococcus epidermidis RP62A
  4eju-assembly1_B  TM=3.346E-01  e=1.868E+00  Staphylococcus epidermidis RP62A

Organism: Escherichia coli (NCBI:txid562)